Protein AF-A0A2M7XH21-F1 (afdb_monomer_lite)

Secondary structure (DSSP, 8-state):
-GGGTPEEEE-TT--EEEEEESSSSS-SEEEEEEEE-TTS-EEEEEEEE-S-----S----SSSTT-HHHHHHHHHHHHHHHHHHHHHHHHHHHHHTTS--

Structure (mmCIF, N/CA/C/O backbone):
data_AF-A0A2M7XH21-F1
#
_entry.id   AF-A0A2M7XH21-F1
#
loop_
_atom_site.group_PDB
_atom_site.id
_atom_site.type_symbol
_atom_site.label_atom_id
_atom_site.label_alt_id
_atom_site.label_comp_id
_atom_site.label_asym_id
_atom_site.label_entity_id
_atom_site.label_seq_id
_atom_site.pdbx_PDB_ins_code
_atom_site.Cartn_x
_atom_site.Cartn_y
_atom_site.Cartn_z
_atom_site.occupancy
_atom_site.B_iso_or_equiv
_atom_site.auth_seq_id
_atom_site.auth_comp_id
_atom_site.auth_asym_id
_atom_site.auth_atom_id
_atom_site.pdbx_PDB_model_num
ATOM 1 N N . MET A 1 1 ? -6.806 -5.722 3.159 1.00 89.25 1 MET A N 1
ATOM 2 C CA . MET A 1 1 ? -5.976 -6.008 1.961 1.00 89.25 1 MET A CA 1
ATOM 3 C C . MET A 1 1 ? -6.546 -7.064 1.013 1.00 89.25 1 MET A C 1
ATOM 5 O O . MET A 1 1 ? -6.787 -6.710 -0.131 1.00 89.25 1 MET A O 1
ATOM 9 N N . ARG A 1 2 ? -6.839 -8.312 1.428 1.00 91.06 2 ARG A N 1
ATOM 10 C CA . ARG A 1 2 ? -7.385 -9.345 0.504 1.00 91.06 2 ARG A CA 1
ATOM 11 C C . ARG A 1 2 ? -8.641 -8.911 -0.263 1.00 91.06 2 ARG A C 1
ATOM 13 O O . ARG A 1 2 ? -8.683 -9.023 -1.481 1.00 91.06 2 ARG A O 1
ATOM 20 N N . ARG A 1 3 ? -9.621 -8.323 0.438 1.00 90.50 3 ARG A N 1
ATOM 21 C CA . ARG A 1 3 ? -10.835 -7.750 -0.182 1.00 90.50 3 ARG A CA 1
ATOM 22 C C . ARG A 1 3 ? -10.536 -6.604 -1.169 1.00 90.50 3 ARG A C 1
ATOM 24 O O . ARG A 1 3 ? -11.346 -6.342 -2.040 1.00 90.50 3 ARG A O 1
ATOM 31 N N . ALA A 1 4 ? -9.376 -5.954 -1.048 1.00 90.19 4 ALA A N 1
ATOM 32 C CA . ALA A 1 4 ? -8.931 -4.880 -1.936 1.00 90.19 4 ALA A CA 1
ATOM 33 C C . ALA A 1 4 ? -8.153 -5.391 -3.166 1.00 90.19 4 ALA A C 1
ATOM 35 O O . ALA A 1 4 ? -7.664 -4.569 -3.940 1.00 90.19 4 ALA A O 1
ATOM 36 N N . GLY A 1 5 ? -8.014 -6.713 -3.345 1.00 91.94 5 GLY A N 1
ATOM 37 C CA . GLY A 1 5 ? -7.346 -7.326 -4.500 1.00 91.94 5 GLY A CA 1
ATOM 38 C C . GLY A 1 5 ? -5.875 -7.697 -4.291 1.00 91.94 5 GLY A C 1
ATOM 39 O O . GLY A 1 5 ? -5.214 -8.102 -5.242 1.00 91.94 5 GLY A O 1
ATOM 40 N N . TYR A 1 6 ? -5.355 -7.587 -3.066 1.00 94.81 6 TYR A N 1
ATOM 41 C CA . TYR A 1 6 ? -3.963 -7.928 -2.773 1.00 94.81 6 TYR A CA 1
ATOM 42 C C . TYR A 1 6 ? -3.821 -9.338 -2.189 1.00 94.81 6 TYR A C 1
ATOM 44 O O . TYR A 1 6 ? -4.493 -9.692 -1.216 1.00 94.81 6 TYR A O 1
ATOM 52 N N . GLY A 1 7 ? -2.889 -10.116 -2.737 1.00 93.75 7 GLY A N 1
ATOM 53 C CA . GLY A 1 7 ? -2.442 -11.389 -2.175 1.00 93.75 7 GLY A CA 1
ATOM 54 C C . GLY A 1 7 ? -1.429 -11.185 -1.051 1.00 93.75 7 GLY A C 1
ATOM 55 O O . GLY A 1 7 ? -0.632 -10.253 -1.095 1.00 93.75 7 GLY A O 1
ATOM 56 N N . GLU A 1 8 ? -1.458 -12.051 -0.041 1.00 93.62 8 GLU A N 1
ATOM 57 C CA . GLU A 1 8 ? -0.503 -12.027 1.070 1.00 93.62 8 GLU A CA 1
ATOM 58 C C . GLU A 1 8 ? 0.839 -12.639 0.645 1.00 93.62 8 GLU A C 1
ATOM 60 O O . GLU A 1 8 ? 0.885 -13.703 0.028 1.00 93.62 8 GLU A O 1
ATOM 65 N N . LEU A 1 9 ? 1.930 -11.968 0.999 1.00 89.38 9 LEU A N 1
ATOM 66 C CA . LEU A 1 9 ? 3.304 -12.410 0.820 1.00 89.38 9 LEU A CA 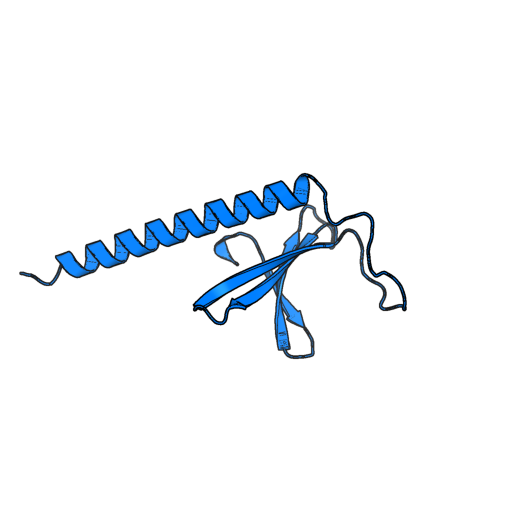1
ATOM 67 C C . LEU A 1 9 ? 3.992 -12.429 2.182 1.00 89.38 9 LEU A C 1
ATOM 69 O O . LEU A 1 9 ? 4.160 -11.392 2.824 1.00 89.38 9 LEU A O 1
ATOM 73 N N . ARG A 1 10 ? 4.436 -13.611 2.603 1.00 86.69 10 ARG A N 1
ATOM 74 C CA . ARG A 1 10 ? 5.222 -13.788 3.823 1.00 86.69 10 ARG A CA 1
ATOM 75 C C . ARG A 1 10 ? 6.686 -13.981 3.454 1.00 86.69 10 ARG A C 1
ATOM 77 O O . ARG A 1 10 ? 7.023 -14.912 2.721 1.00 86.69 10 ARG A O 1
ATOM 84 N N . ASN A 1 11 ? 7.558 -13.108 3.954 1.00 80.50 11 ASN A N 1
ATOM 85 C CA . ASN A 1 11 ? 8.995 -13.278 3.760 1.00 80.50 11 ASN A CA 1
ATOM 86 C C . ASN A 1 11 ? 9.559 -14.353 4.716 1.00 80.50 11 ASN A C 1
ATOM 88 O O . ASN A 1 11 ? 8.890 -14.802 5.651 1.00 80.50 11 ASN A O 1
ATOM 92 N N . ARG A 1 12 ? 10.814 -14.771 4.499 1.00 76.31 12 ARG A N 1
ATOM 93 C CA . ARG A 1 12 ? 11.487 -15.786 5.340 1.00 76.31 12 ARG A CA 1
ATOM 94 C C . ARG A 1 12 ? 11.654 -15.365 6.806 1.00 76.31 12 ARG A C 1
ATOM 96 O O . ARG A 1 12 ? 11.827 -16.226 7.656 1.00 76.31 12 ARG A O 1
ATOM 103 N N . GLN A 1 13 ? 11.602 -14.065 7.089 1.00 79.25 13 GLN A N 1
ATOM 104 C CA . GLN A 1 13 ? 11.688 -13.486 8.433 1.00 79.25 13 GLN A CA 1
ATOM 105 C C . GLN A 1 13 ? 10.305 -13.356 9.099 1.00 79.25 13 GLN A C 1
ATOM 107 O O . GLN A 1 13 ? 10.205 -12.889 10.227 1.00 79.25 13 GLN A O 1
ATOM 112 N N . GLY A 1 14 ? 9.233 -13.778 8.420 1.00 78.38 14 GLY A N 1
ATOM 113 C CA . GLY A 1 14 ? 7.867 -13.730 8.930 1.00 78.38 14 GLY A CA 1
ATOM 114 C C . GLY A 1 14 ? 7.153 -12.389 8.749 1.00 78.38 14 GLY A C 1
ATOM 115 O O . GLY A 1 14 ? 5.990 -12.299 9.138 1.00 78.38 14 GLY A O 1
ATOM 116 N N . GLN A 1 15 ? 7.788 -11.389 8.131 1.00 83.00 15 GLN A N 1
ATOM 117 C CA . GLN A 1 15 ? 7.140 -10.122 7.794 1.00 83.00 15 GLN A CA 1
ATOM 118 C C . GLN A 1 15 ? 6.061 -10.366 6.740 1.00 83.00 15 GLN A C 1
ATOM 120 O O . GLN A 1 15 ? 6.300 -11.013 5.711 1.00 83.00 15 GLN A O 1
ATOM 125 N N . ILE A 1 16 ? 4.872 -9.844 7.020 1.00 89.38 16 ILE A N 1
ATOM 126 C CA . ILE A 1 16 ? 3.730 -9.903 6.119 1.00 89.38 16 ILE A CA 1
ATOM 127 C C . ILE A 1 16 ? 3.751 -8.653 5.248 1.00 89.38 16 ILE A C 1
ATOM 129 O O . ILE A 1 16 ? 3.890 -7.532 5.727 1.00 89.38 16 ILE A O 1
ATOM 133 N N . SER A 1 17 ? 3.602 -8.865 3.952 1.00 91.56 17 SER A N 1
ATOM 134 C CA . SER A 1 17 ? 3.404 -7.821 2.959 1.00 91.56 17 SER A CA 1
ATOM 135 C C . SER A 1 17 ? 2.342 -8.279 1.968 1.00 91.56 17 SER A C 1
ATOM 137 O O . SER A 1 17 ? 1.880 -9.419 2.019 1.00 91.56 17 SER A O 1
ATOM 139 N N . TYR A 1 18 ? 1.915 -7.393 1.083 1.00 94.31 18 TYR A N 1
ATOM 140 C CA . TYR A 1 18 ? 0.788 -7.645 0.200 1.00 94.31 18 TYR A CA 1
ATOM 141 C C . TYR A 1 18 ? 1.133 -7.247 -1.225 1.00 94.31 18 TYR A C 1
ATOM 143 O O . TYR A 1 18 ? 1.754 -6.212 -1.430 1.00 94.31 18 TYR A O 1
ATOM 151 N N . ALA A 1 19 ? 0.708 -8.022 -2.221 1.00 93.00 19 ALA A N 1
ATOM 152 C CA . ALA A 1 19 ? 0.957 -7.689 -3.617 1.00 93.00 19 ALA A CA 1
ATOM 153 C C . ALA A 1 19 ? -0.276 -7.807 -4.513 1.00 93.00 19 ALA A C 1
ATOM 155 O O . ALA A 1 19 ? -1.053 -8.754 -4.391 1.00 93.00 19 ALA A O 1
ATOM 156 N N . ALA A 1 20 ? -0.412 -6.874 -5.455 1.00 92.75 20 ALA A N 1
ATOM 157 C CA . ALA A 1 20 ? -1.428 -6.893 -6.504 1.00 92.75 20 ALA A CA 1
ATOM 158 C C . ALA A 1 20 ? -0.754 -6.782 -7.879 1.00 92.75 20 ALA A C 1
ATOM 160 O O . ALA A 1 20 ? 0.017 -5.859 -8.131 1.00 92.75 20 ALA A O 1
ATOM 161 N N . ARG A 1 21 ? -1.006 -7.750 -8.767 1.00 90.12 21 ARG A N 1
ATOM 162 C CA . ARG A 1 21 ? -0.399 -7.788 -10.108 1.00 90.12 21 ARG A CA 1
ATOM 163 C C . ARG A 1 21 ? -1.200 -6.926 -11.078 1.00 90.12 21 ARG A C 1
ATOM 165 O O . ARG A 1 21 ? -2.424 -6.980 -11.068 1.00 90.12 21 ARG A O 1
ATOM 172 N N . ILE A 1 22 ? -0.502 -6.191 -11.940 1.00 86.38 22 ILE A N 1
ATOM 173 C CA . ILE A 1 22 ? -1.121 -5.342 -12.973 1.00 86.38 22 ILE A CA 1
ATOM 174 C C . ILE A 1 22 ? -1.308 -6.125 -14.287 1.00 86.38 22 ILE A C 1
ATOM 176 O O . ILE A 1 22 ? -2.151 -5.783 -15.111 1.00 86.38 22 ILE A O 1
ATOM 180 N N . GLY A 1 23 ? -0.564 -7.222 -14.469 1.00 84.56 23 GLY A N 1
ATOM 181 C CA . GLY A 1 23 ? -0.670 -8.107 -15.629 1.00 84.56 23 GLY A CA 1
ATOM 182 C C . GLY A 1 23 ? -0.458 -9.583 -15.288 1.00 84.56 23 GLY A C 1
ATOM 183 O O . GLY A 1 23 ? -0.433 -9.983 -14.126 1.00 84.56 23 GLY A O 1
ATOM 184 N N . ASN A 1 24 ? -0.275 -10.401 -16.326 1.00 83.00 24 ASN A N 1
ATOM 185 C CA . ASN A 1 24 ? -0.140 -11.859 -16.197 1.00 83.00 24 ASN A CA 1
ATOM 186 C C . ASN A 1 24 ? 1.243 -12.314 -15.689 1.00 83.00 24 ASN A C 1
ATOM 188 O O . ASN A 1 24 ? 1.418 -13.479 -15.333 1.00 83.00 24 ASN A O 1
ATOM 192 N N . GLY A 1 25 ? 2.225 -11.409 -15.668 1.00 82.19 25 GLY A N 1
ATOM 193 C CA . GLY A 1 25 ? 3.583 -11.672 -15.197 1.00 82.19 25 GLY A CA 1
ATOM 194 C C . GLY A 1 25 ? 3.775 -11.442 -13.691 1.00 82.19 25 GLY A C 1
ATOM 195 O O . GLY A 1 25 ? 2.878 -10.952 -13.004 1.00 82.19 25 GLY A O 1
ATOM 196 N N . PRO A 1 26 ? 4.963 -11.774 -13.153 1.00 78.75 26 PRO A N 1
ATOM 197 C CA . PRO A 1 26 ? 5.321 -11.476 -11.762 1.00 78.75 26 PRO A CA 1
ATOM 198 C C . PRO A 1 26 ? 5.496 -9.970 -11.482 1.00 78.75 26 PRO A C 1
ATOM 200 O O . PRO A 1 26 ? 5.419 -9.562 -10.321 1.00 78.75 26 PRO A O 1
ATOM 203 N N . PHE A 1 27 ? 5.701 -9.173 -12.537 1.00 83.25 27 PHE A N 1
ATOM 204 C CA . PHE A 1 27 ? 5.838 -7.716 -12.549 1.00 83.25 27 PHE A CA 1
ATOM 205 C C . PHE A 1 27 ? 5.165 -7.139 -13.820 1.00 83.25 27 PHE A C 1
ATOM 207 O O . PHE A 1 27 ? 5.022 -7.881 -14.799 1.00 83.25 27 PHE A O 1
ATOM 214 N N . PRO A 1 28 ? 4.772 -5.850 -13.841 1.00 85.94 28 PRO A N 1
ATOM 215 C CA . PRO A 1 28 ? 4.767 -4.939 -12.702 1.00 85.94 28 PRO A CA 1
ATOM 216 C C . PRO A 1 28 ? 3.681 -5.303 -11.682 1.00 85.94 28 PRO A C 1
ATOM 218 O O . PRO A 1 28 ? 2.619 -5.839 -12.026 1.00 85.94 28 PRO A O 1
ATOM 221 N N . ARG A 1 29 ? 3.958 -5.036 -10.407 1.00 90.38 29 ARG A N 1
ATOM 222 C CA . ARG A 1 29 ? 3.020 -5.278 -9.305 1.00 90.38 29 ARG A CA 1
ATOM 223 C C . ARG A 1 29 ? 3.080 -4.149 -8.290 1.00 90.38 29 ARG A C 1
ATOM 225 O O . ARG A 1 29 ? 4.135 -3.571 -8.058 1.00 90.38 29 ARG A O 1
ATOM 232 N N . PHE A 1 30 ? 1.963 -3.901 -7.632 1.00 91.19 30 PHE A N 1
ATOM 233 C CA . PHE A 1 30 ? 1.952 -3.131 -6.404 1.00 91.19 30 PHE A CA 1
ATOM 234 C C . PHE A 1 30 ? 2.435 -4.000 -5.250 1.00 91.19 30 PHE A C 1
ATOM 236 O O . PHE A 1 30 ? 1.993 -5.143 -5.130 1.00 91.19 30 PHE A O 1
ATOM 243 N N . HIS A 1 31 ? 3.295 -3.456 -4.396 1.00 91.56 31 HIS A N 1
ATOM 244 C CA . HIS A 1 31 ? 3.759 -4.08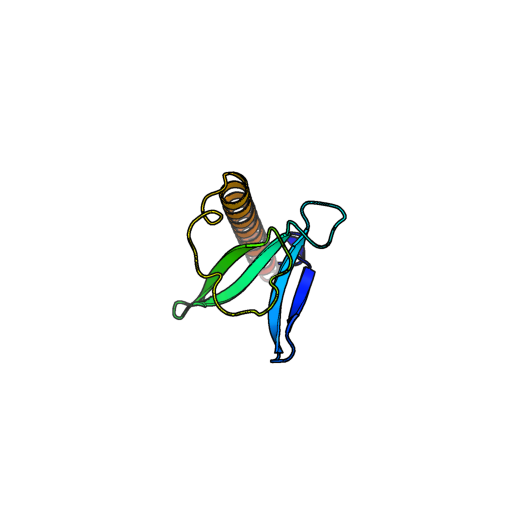0 -3.161 1.00 91.56 31 HIS A CA 1
ATOM 245 C C . HIS A 1 31 ? 3.431 -3.150 -1.995 1.00 91.56 31 HIS A C 1
ATOM 247 O O . HIS A 1 31 ? 3.865 -2.008 -1.972 1.00 91.56 31 HIS A O 1
ATOM 253 N N . ALA A 1 32 ? 2.617 -3.620 -1.057 1.00 91.75 32 ALA A N 1
ATOM 254 C CA . ALA A 1 32 ? 2.162 -2.867 0.097 1.00 91.75 32 ALA A CA 1
ATOM 255 C C . ALA A 1 32 ? 2.685 -3.491 1.394 1.00 91.75 32 ALA A C 1
ATOM 257 O O . ALA A 1 32 ? 2.449 -4.675 1.667 1.00 91.75 32 ALA A O 1
ATOM 258 N N . TYR A 1 33 ? 3.340 -2.676 2.212 1.00 91.19 33 TYR A N 1
ATOM 259 C CA . TYR A 1 33 ? 3.611 -2.969 3.615 1.00 91.19 33 TYR A CA 1
ATOM 260 C C . TYR A 1 33 ? 2.555 -2.276 4.461 1.00 91.19 33 TYR A C 1
ATOM 262 O O . TYR A 1 33 ? 2.226 -1.120 4.216 1.00 91.19 33 TYR A O 1
ATOM 270 N N . VAL A 1 34 ? 1.996 -3.008 5.418 1.00 90.25 34 VAL A N 1
ATOM 271 C CA . VAL A 1 34 ? 0.956 -2.500 6.312 1.00 90.25 34 VAL A CA 1
ATOM 272 C C . VAL A 1 34 ? 1.497 -2.581 7.723 1.00 90.25 34 VAL A C 1
ATOM 274 O O . VAL A 1 34 ? 1.950 -3.649 8.138 1.00 90.25 34 VAL A O 1
ATOM 277 N N . GLN A 1 35 ? 1.447 -1.462 8.428 1.00 89.75 35 GLN A N 1
ATOM 278 C CA . GLN A 1 35 ? 1.863 -1.361 9.817 1.00 89.75 35 GLN A CA 1
ATOM 279 C C . GLN A 1 35 ? 0.848 -0.531 10.596 1.00 89.75 35 GLN A C 1
ATOM 281 O O . GLN A 1 35 ? 0.253 0.402 10.054 1.00 89.75 35 GLN A O 1
ATOM 286 N N . ASP A 1 36 ? 0.657 -0.883 11.859 1.00 89.81 36 ASP A N 1
ATOM 287 C CA . ASP A 1 36 ? -0.127 -0.069 12.778 1.00 89.81 36 ASP A CA 1
ATOM 288 C C . ASP A 1 36 ? 0.701 1.162 13.166 1.00 89.81 36 ASP A C 1
ATOM 290 O O . ASP A 1 36 ? 1.922 1.073 13.338 1.00 89.81 36 ASP A O 1
ATOM 294 N N . THR A 1 37 ? 0.056 2.320 13.273 1.00 90.50 37 THR A N 1
ATOM 295 C CA . THR A 1 37 ? 0.693 3.536 13.790 1.00 90.50 37 THR A CA 1
ATOM 296 C C . THR A 1 37 ? 0.514 3.621 15.303 1.00 90.50 37 THR A C 1
ATOM 298 O O . THR A 1 37 ? -0.397 3.014 15.868 1.00 90.50 37 THR A O 1
ATOM 301 N N . GLU A 1 38 ? 1.367 4.397 15.978 1.00 90.31 38 GLU A N 1
ATOM 302 C CA . GLU A 1 38 ? 1.285 4.588 17.437 1.00 90.31 38 GLU A CA 1
ATOM 303 C C . GLU A 1 38 ? -0.074 5.160 17.880 1.00 90.31 38 GLU A C 1
ATOM 305 O O . GLU A 1 38 ? -0.574 4.814 18.948 1.00 90.31 38 GLU A O 1
ATOM 310 N N . ASP A 1 39 ? -0.716 5.952 17.017 1.00 91.12 39 ASP A N 1
ATOM 311 C CA . ASP A 1 39 ? -2.028 6.563 17.254 1.00 91.12 39 ASP A CA 1
ATOM 312 C C . ASP A 1 39 ? -3.216 5.619 16.966 1.00 91.12 39 ASP A C 1
ATOM 314 O O . ASP A 1 39 ? -4.366 6.058 16.914 1.00 91.12 39 ASP A O 1
ATOM 318 N N . GLY A 1 40 ? -2.966 4.326 16.733 1.00 85.62 40 GLY A N 1
ATOM 319 C CA . GLY A 1 40 ? -4.008 3.341 16.410 1.00 85.62 40 GLY A CA 1
ATOM 320 C C . GLY A 1 40 ? -4.545 3.441 14.977 1.00 85.62 40 GLY A C 1
ATOM 321 O O . GLY A 1 40 ? -5.584 2.863 14.657 1.00 85.62 40 GLY A O 1
ATOM 322 N N . GLY A 1 41 ? -3.850 4.180 14.113 1.00 87.69 41 GLY A N 1
ATOM 323 C CA . GLY A 1 41 ? -4.095 4.206 12.678 1.00 87.69 41 GLY A CA 1
ATOM 324 C C . GLY A 1 41 ? -3.378 3.069 11.954 1.00 87.69 41 GLY A C 1
ATOM 325 O O . GLY A 1 41 ? -2.713 2.226 12.552 1.00 87.69 41 GLY A O 1
ATOM 326 N N . ILE A 1 42 ? -3.504 3.062 10.629 1.00 88.56 42 ILE A N 1
ATOM 327 C CA . ILE A 1 42 ? -2.803 2.120 9.757 1.00 88.56 42 ILE A CA 1
ATOM 328 C C . ILE A 1 42 ? -2.021 2.928 8.730 1.00 88.56 42 ILE A C 1
ATOM 330 O O . ILE A 1 42 ? -2.594 3.749 8.013 1.00 88.56 42 ILE A O 1
ATOM 334 N N . GLU A 1 43 ? -0.726 2.657 8.622 1.00 90.25 43 GLU A N 1
ATOM 335 C CA . GLU A 1 43 ? 0.112 3.157 7.542 1.00 90.25 43 GLU A CA 1
ATOM 336 C C . GLU A 1 43 ? 0.272 2.073 6.472 1.00 90.25 43 GLU A C 1
ATOM 338 O O . GLU A 1 43 ? 0.571 0.909 6.760 1.00 90.25 43 GLU A O 1
ATOM 343 N N . ILE A 1 44 ? 0.055 2.466 5.216 1.00 90.06 44 ILE A N 1
ATOM 344 C CA . ILE A 1 44 ? 0.258 1.608 4.050 1.00 90.06 44 ILE A CA 1
ATOM 345 C C . ILE A 1 44 ? 1.379 2.213 3.217 1.00 90.06 44 ILE A C 1
ATOM 347 O O . ILE A 1 44 ? 1.179 3.211 2.525 1.00 90.06 44 ILE A O 1
ATOM 351 N N . ASN A 1 45 ? 2.544 1.576 3.246 1.00 90.19 45 ASN A N 1
ATOM 352 C CA . ASN A 1 45 ? 3.649 1.938 2.375 1.00 90.19 45 ASN A CA 1
ATOM 353 C C . ASN A 1 45 ? 3.528 1.160 1.056 1.00 90.19 45 ASN A C 1
ATOM 355 O O . ASN A 1 45 ? 3.682 -0.065 1.037 1.00 90.19 45 ASN A O 1
ATOM 359 N N . LEU A 1 46 ? 3.181 1.868 -0.023 1.00 88.62 46 LEU A N 1
ATOM 360 C CA . LEU A 1 46 ? 2.865 1.303 -1.332 1.00 88.62 46 LEU A CA 1
ATOM 361 C C . LEU A 1 46 ? 3.979 1.585 -2.343 1.00 88.62 46 LEU A C 1
ATOM 363 O O . LEU A 1 46 ? 4.292 2.734 -2.641 1.00 88.62 46 LEU A O 1
ATOM 367 N N . HIS A 1 47 ? 4.524 0.524 -2.927 1.00 88.00 47 HIS A N 1
ATOM 368 C CA . HIS A 1 47 ? 5.537 0.565 -3.974 1.00 88.00 47 HIS A CA 1
ATOM 369 C C . HIS A 1 47 ? 4.984 -0.002 -5.289 1.00 88.00 47 HIS A C 1
ATOM 371 O O . HIS A 1 47 ? 4.131 -0.895 -5.287 1.00 88.00 47 HIS A O 1
ATOM 377 N N . LEU A 1 48 ? 5.504 0.482 -6.420 1.00 86.69 48 LEU A N 1
ATOM 378 C CA . LEU A 1 48 ? 5.300 -0.114 -7.740 1.00 86.69 48 L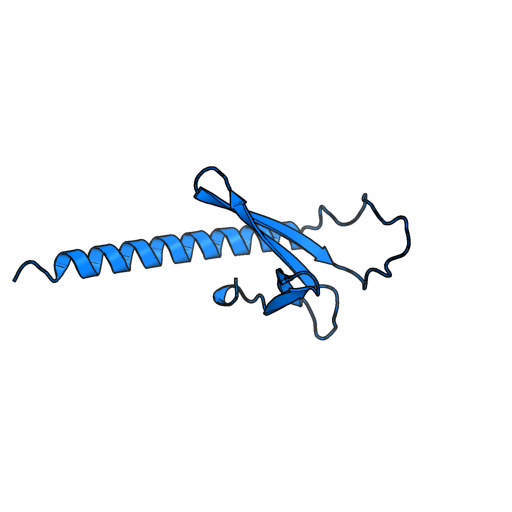EU A CA 1
ATOM 379 C C . LEU A 1 48 ? 6.582 -0.840 -8.162 1.00 86.69 48 LEU A C 1
ATOM 381 O O . LEU A 1 48 ? 7.532 -0.217 -8.628 1.00 86.69 48 LEU A O 1
ATOM 385 N N . ASP A 1 49 ? 6.601 -2.163 -8.026 1.00 85.50 49 ASP A N 1
ATOM 386 C CA . ASP A 1 49 ? 7.732 -2.973 -8.464 1.00 85.50 49 ASP A CA 1
ATOM 387 C C . ASP A 1 49 ? 7.644 -3.188 -9.981 1.00 85.50 49 ASP A C 1
ATOM 389 O O . ASP A 1 49 ? 6.743 -3.887 -10.455 1.00 85.50 49 ASP A O 1
ATOM 393 N N . GLN A 1 50 ? 8.587 -2.641 -10.753 1.00 79.19 50 GLN A N 1
ATOM 394 C CA . GLN A 1 50 ? 8.631 -2.839 -12.212 1.00 79.19 50 GLN A CA 1
ATOM 395 C C . GLN A 1 50 ? 9.418 -4.079 -12.651 1.00 79.19 50 GLN A C 1
ATOM 397 O O . GLN A 1 50 ? 9.175 -4.622 -13.729 1.00 79.19 50 GLN A O 1
ATOM 402 N N . LYS A 1 51 ? 10.351 -4.555 -11.822 1.00 75.69 51 LYS A N 1
ATOM 403 C CA . LYS A 1 51 ? 11.218 -5.702 -12.115 1.00 75.69 51 LYS A CA 1
ATOM 404 C C . LYS A 1 51 ? 11.562 -6.480 -10.852 1.00 75.69 51 LYS A C 1
ATOM 406 O O . LYS A 1 51 ? 11.467 -5.959 -9.742 1.00 75.69 51 LYS A O 1
ATOM 411 N N . GLU A 1 52 ? 12.035 -7.708 -11.043 1.00 69.19 52 GLU A N 1
ATOM 412 C CA . GLU A 1 52 ? 12.629 -8.488 -9.963 1.00 69.19 52 GLU A CA 1
ATOM 413 C C . GLU A 1 52 ? 13.886 -7.776 -9.455 1.00 69.19 52 GLU A C 1
ATOM 415 O O . GLU A 1 52 ? 14.834 -7.545 -10.209 1.00 69.19 52 GLU A O 1
ATOM 420 N N . HIS A 1 53 ? 13.880 -7.374 -8.183 1.00 57.69 53 HIS A N 1
ATOM 421 C CA . HIS A 1 53 ? 15.081 -6.866 -7.536 1.00 57.69 53 HIS A CA 1
ATOM 422 C C . HIS A 1 53 ? 16.052 -8.034 -7.351 1.00 57.69 53 HIS A C 1
ATOM 424 O O . HIS A 1 53 ? 15.911 -8.835 -6.429 1.00 57.69 53 HIS A O 1
ATOM 430 N N . ASN A 1 54 ? 17.056 -8.124 -8.224 1.00 48.94 54 ASN A N 1
ATOM 431 C CA . ASN A 1 54 ? 18.263 -8.871 -7.902 1.00 48.94 54 ASN A CA 1
ATOM 432 C C . ASN A 1 54 ? 18.892 -8.182 -6.689 1.00 48.94 54 ASN A C 1
ATOM 434 O O . ASN A 1 54 ? 19.180 -6.987 -6.749 1.00 48.94 54 ASN A O 1
ATOM 438 N N . LEU A 1 55 ? 19.056 -8.914 -5.586 1.00 46.69 55 LEU A N 1
ATOM 439 C CA . LEU A 1 55 ? 19.705 -8.449 -4.360 1.00 46.69 55 LEU A CA 1
ATOM 440 C C . LEU A 1 55 ? 21.211 -8.225 -4.636 1.00 46.69 55 LEU A C 1
ATOM 442 O O . LEU A 1 55 ? 22.057 -9.038 -4.280 1.00 46.69 55 LEU A O 1
ATOM 446 N N . GLY A 1 56 ? 21.534 -7.160 -5.361 1.00 36.59 56 GLY A N 1
ATOM 447 C CA . GLY A 1 56 ? 22.876 -6.657 -5.619 1.00 36.59 56 GLY A CA 1
ATOM 448 C C . GLY A 1 56 ? 22.895 -5.187 -5.231 1.00 36.59 56 GLY A C 1
ATOM 449 O O . GLY A 1 56 ? 21.968 -4.450 -5.560 1.00 36.59 56 GLY A O 1
ATOM 450 N N . GLU A 1 57 ? 23.897 -4.797 -4.454 1.00 41.59 57 GLU A N 1
ATOM 451 C CA . GLU A 1 57 ? 24.065 -3.461 -3.886 1.00 41.59 57 GLU A CA 1
ATOM 452 C C . GLU A 1 57 ? 23.791 -2.347 -4.912 1.00 41.59 57 GLU A C 1
ATOM 454 O O . GLU A 1 57 ? 24.376 -2.324 -5.993 1.00 41.59 57 GLU A O 1
ATOM 459 N N . GLY A 1 58 ? 22.917 -1.402 -4.552 1.00 38.88 58 GLY A N 1
ATOM 460 C CA . GLY A 1 58 ? 22.729 -0.157 -5.301 1.00 38.88 58 GLY A CA 1
ATOM 461 C C . GLY A 1 58 ? 21.494 -0.114 -6.203 1.00 38.88 58 GLY A C 1
ATOM 462 O O . GLY A 1 58 ? 21.604 -0.075 -7.423 1.00 38.88 58 GLY A O 1
ATOM 463 N N . ALA A 1 59 ? 20.303 -0.023 -5.614 1.00 40.78 59 ALA A N 1
ATOM 464 C CA . ALA A 1 59 ? 19.111 0.437 -6.337 1.00 40.78 59 ALA A CA 1
ATOM 465 C C . ALA A 1 59 ? 18.200 1.267 -5.424 1.00 40.78 59 ALA A C 1
ATOM 467 O O . ALA A 1 59 ? 16.984 1.108 -5.378 1.00 40.78 59 ALA A O 1
ATOM 468 N N . ALA A 1 60 ? 18.822 2.158 -4.662 1.00 39.78 60 ALA A N 1
ATOM 469 C CA . ALA A 1 60 ? 18.133 3.146 -3.862 1.00 39.78 60 ALA A CA 1
ATOM 470 C C . ALA A 1 60 ? 17.926 4.412 -4.724 1.00 39.78 60 ALA A C 1
ATOM 472 O O . ALA A 1 60 ? 18.825 5.233 -4.849 1.00 39.78 60 ALA A O 1
ATOM 473 N N . HIS A 1 61 ? 16.714 4.517 -5.286 1.00 53.78 61 HIS A N 1
ATOM 474 C CA . HIS A 1 61 ? 15.943 5.749 -5.544 1.00 53.78 61 HIS A CA 1
ATOM 475 C C . HIS A 1 61 ? 16.355 6.678 -6.705 1.00 53.78 61 HIS A C 1
ATOM 477 O O . HIS A 1 61 ? 17.462 7.196 -6.721 1.00 53.78 61 HIS A O 1
ATOM 483 N N . ALA A 1 62 ? 15.399 6.957 -7.615 1.00 37.53 62 ALA A N 1
ATOM 484 C CA . ALA A 1 62 ? 15.126 8.314 -8.152 1.00 37.53 62 ALA A CA 1
ATOM 485 C C . ALA A 1 62 ? 14.072 8.397 -9.291 1.00 37.53 62 ALA A C 1
ATOM 487 O O . ALA A 1 62 ? 13.746 9.508 -9.687 1.00 37.53 62 ALA A O 1
ATOM 488 N N . GLY A 1 63 ? 13.536 7.296 -9.848 1.00 41.19 63 GLY A N 1
ATOM 489 C CA . GLY A 1 63 ? 12.721 7.389 -11.084 1.00 41.19 63 GLY A CA 1
ATOM 490 C C . GLY A 1 63 ? 11.266 6.903 -11.043 1.00 41.19 63 GLY A C 1
ATOM 491 O O . GLY A 1 63 ? 10.478 7.311 -11.888 1.00 41.19 63 GLY A O 1
ATOM 492 N N . GLU A 1 64 ? 10.892 6.024 -10.108 1.00 46.31 64 GLU A N 1
ATOM 493 C CA . GLU A 1 64 ? 9.642 5.240 -10.222 1.00 46.31 64 GLU A CA 1
ATOM 494 C C . GLU A 1 64 ? 8.607 5.521 -9.117 1.00 46.31 64 GLU A C 1
ATOM 496 O O . GLU A 1 64 ? 7.525 4.939 -9.130 1.00 46.31 64 GLU A O 1
ATOM 501 N N . TYR A 1 65 ? 8.909 6.433 -8.185 1.00 50.62 65 TYR A N 1
ATOM 502 C CA . TYR A 1 65 ? 8.056 6.739 -7.025 1.00 50.62 65 TYR A CA 1
ATOM 503 C C . TYR A 1 65 ? 6.873 7.681 -7.328 1.00 50.62 65 TYR A C 1
ATOM 505 O O . TYR A 1 65 ? 6.024 7.873 -6.468 1.00 50.62 65 TYR A O 1
ATOM 513 N N . GLU A 1 66 ? 6.763 8.234 -8.539 1.00 52.88 66 GLU A N 1
ATOM 514 C CA . GLU A 1 66 ? 5.745 9.247 -8.874 1.00 52.88 66 GLU A CA 1
ATOM 515 C C . GLU A 1 66 ? 5.072 8.975 -10.229 1.00 52.88 66 GLU A C 1
ATOM 517 O O . GLU A 1 66 ? 4.953 9.834 -11.100 1.00 52.88 66 GLU A O 1
ATOM 522 N N . GLY A 1 67 ? 4.644 7.733 -10.451 1.00 70.81 67 GLY A N 1
ATOM 523 C CA . GLY A 1 67 ? 3.803 7.405 -11.600 1.00 70.81 67 GLY A CA 1
ATOM 524 C C . GLY A 1 67 ? 2.326 7.729 -11.324 1.00 70.81 67 GLY A C 1
ATOM 525 O O . GLY A 1 67 ? 1.841 7.387 -10.243 1.00 70.81 67 GLY A O 1
ATOM 526 N N . PRO A 1 68 ? 1.551 8.257 -12.296 1.00 82.44 68 PRO A N 1
ATOM 527 C CA . PRO A 1 68 ? 0.093 8.408 -12.174 1.00 82.44 68 PRO A CA 1
ATOM 528 C C . PRO A 1 68 ? -0.621 7.123 -11.728 1.00 82.44 68 PRO A C 1
ATOM 530 O O . PRO A 1 68 ? -1.645 7.174 -11.055 1.00 82.44 68 PRO A O 1
ATOM 533 N N . LEU A 1 69 ? -0.045 5.966 -12.064 1.00 84.38 69 LEU A N 1
ATOM 534 C CA . LEU A 1 69 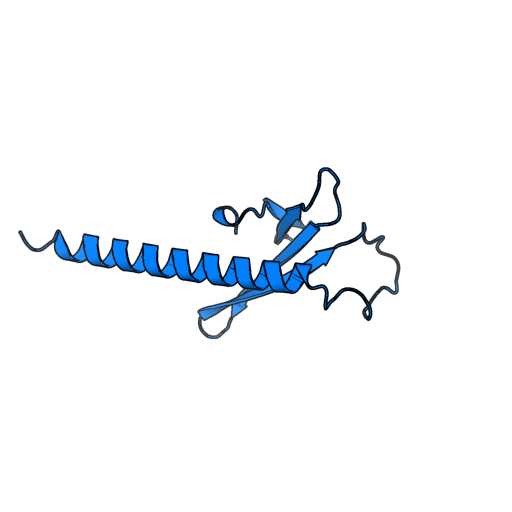? -0.537 4.645 -11.691 1.00 84.38 69 LEU A CA 1
ATOM 535 C C . LEU A 1 69 ? -0.473 4.375 -10.178 1.00 84.38 69 LEU A C 1
ATOM 537 O O . LEU A 1 69 ? -1.400 3.787 -9.629 1.00 84.38 69 LEU A O 1
ATOM 541 N N . LEU A 1 70 ? 0.593 4.817 -9.500 1.00 84.81 70 LEU A N 1
ATOM 542 C CA . LEU A 1 70 ? 0.730 4.669 -8.048 1.00 84.81 70 LEU A CA 1
ATOM 543 C C . LEU A 1 70 ? -0.291 5.551 -7.323 1.00 84.81 70 LEU A C 1
ATOM 545 O O . LEU A 1 70 ? -0.985 5.075 -6.432 1.00 84.81 70 LEU A O 1
ATOM 549 N N . ILE A 1 71 ? -0.435 6.805 -7.765 1.00 87.12 71 ILE A N 1
ATOM 550 C CA . ILE A 1 71 ? -1.400 7.762 -7.202 1.00 87.12 71 ILE A CA 1
ATOM 551 C C . ILE A 1 71 ? -2.829 7.231 -7.351 1.00 87.12 71 ILE A C 1
ATOM 553 O O . ILE A 1 71 ? -3.582 7.201 -6.380 1.00 87.12 71 ILE A O 1
ATOM 557 N N . GLN A 1 72 ? -3.193 6.745 -8.541 1.00 90.38 72 GLN A N 1
ATOM 558 C CA . GLN A 1 72 ? -4.508 6.145 -8.780 1.00 90.38 72 GLN A CA 1
ATOM 559 C C . GLN A 1 72 ? -4.782 4.962 -7.848 1.00 90.38 72 GLN A C 1
ATOM 561 O O . GLN A 1 72 ? -5.902 4.814 -7.353 1.00 90.38 72 GLN A O 1
ATOM 566 N N . GLU A 1 73 ? -3.767 4.141 -7.581 1.00 92.75 73 GLU A N 1
ATOM 567 C CA . GLU A 1 73 ? -3.908 3.006 -6.675 1.00 92.75 73 GLU A CA 1
ATOM 568 C C . GLU A 1 73 ? -4.034 3.439 -5.211 1.00 92.75 73 GLU A C 1
ATOM 570 O O . GLU A 1 73 ? -4.885 2.910 -4.493 1.00 92.75 73 GLU A O 1
ATOM 575 N N . MET A 1 74 ? -3.273 4.448 -4.777 1.00 90.94 74 MET A N 1
ATOM 576 C CA . MET A 1 74 ? -3.436 5.049 -3.450 1.00 90.94 74 MET A CA 1
ATOM 577 C C . MET A 1 74 ? -4.857 5.588 -3.264 1.00 90.94 74 MET A C 1
ATOM 579 O O . MET A 1 74 ? -5.517 5.268 -2.276 1.00 90.94 74 MET A O 1
ATOM 583 N N . GLU A 1 75 ? -5.380 6.338 -4.235 1.00 93.62 75 GLU A N 1
ATOM 584 C CA . GLU A 1 75 ? -6.754 6.839 -4.170 1.00 93.62 75 GLU A CA 1
ATOM 585 C C . GLU A 1 75 ? -7.791 5.710 -4.149 1.00 93.62 75 GLU A C 1
ATOM 587 O O . GLU A 1 75 ? -8.803 5.798 -3.449 1.00 93.62 75 GLU A O 1
ATOM 592 N N . ARG A 1 76 ? -7.571 4.641 -4.925 1.00 94.62 76 ARG A N 1
ATOM 593 C CA . ARG A 1 76 ? -8.450 3.466 -4.929 1.00 94.62 76 ARG A CA 1
ATOM 594 C C . ARG A 1 76 ? -8.471 2.797 -3.555 1.00 94.62 76 ARG A C 1
ATOM 596 O O . ARG A 1 76 ? -9.555 2.460 -3.078 1.00 94.62 76 ARG A O 1
ATOM 603 N N . LEU A 1 77 ? -7.311 2.634 -2.915 1.00 93.12 77 LEU A N 1
ATOM 604 C CA . LEU A 1 77 ? -7.202 2.082 -1.564 1.00 93.12 77 LEU A CA 1
ATOM 605 C C . LEU A 1 77 ? -7.901 2.968 -0.529 1.00 93.12 77 LEU A C 1
ATOM 607 O O . LEU A 1 77 ? -8.666 2.444 0.277 1.00 93.12 77 LEU A O 1
ATOM 611 N N . LEU A 1 78 ? -7.718 4.289 -0.589 1.00 92.50 78 LEU A N 1
ATOM 612 C CA . LEU A 1 78 ? -8.399 5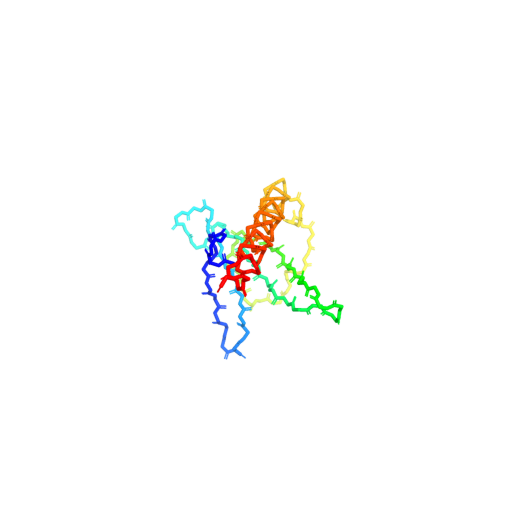.229 0.308 1.00 92.50 78 LEU A CA 1
ATOM 613 C C . LEU A 1 78 ? -9.923 5.150 0.166 1.00 92.50 78 LEU A C 1
ATOM 615 O O . LEU A 1 78 ? -10.631 5.011 1.163 1.00 92.50 78 LEU A O 1
ATOM 619 N N . ARG 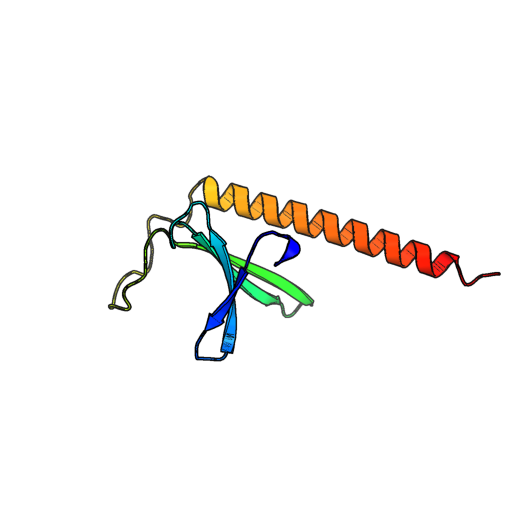A 1 79 ? -10.436 5.154 -1.074 1.00 94.06 79 ARG A N 1
ATOM 620 C CA . ARG A 1 79 ? -11.874 4.984 -1.349 1.00 94.06 79 ARG A CA 1
ATOM 621 C C . ARG A 1 79 ? -12.403 3.658 -0.801 1.00 94.06 79 ARG A C 1
ATOM 623 O O . ARG A 1 79 ? -13.493 3.614 -0.237 1.00 94.06 79 ARG A O 1
ATOM 630 N N . TRP A 1 80 ? -11.629 2.586 -0.947 1.00 93.06 80 TRP A N 1
ATOM 631 C CA . TRP A 1 80 ? -11.995 1.266 -0.445 1.00 93.06 80 TRP A CA 1
ATOM 632 C C . TRP A 1 80 ? -12.031 1.198 1.090 1.00 93.06 80 TRP A C 1
ATOM 634 O O . TRP A 1 80 ? -12.953 0.614 1.656 1.00 93.06 80 TRP A O 1
ATOM 644 N N . ILE A 1 81 ? -11.058 1.809 1.772 1.00 90.31 81 ILE A N 1
ATOM 645 C CA . ILE A 1 81 ? -11.012 1.868 3.241 1.00 90.31 81 ILE A CA 1
ATOM 646 C C . ILE A 1 81 ? -12.200 2.666 3.778 1.00 90.31 81 ILE A C 1
ATOM 648 O O . ILE A 1 81 ? -12.906 2.172 4.654 1.00 90.31 81 ILE A O 1
ATOM 652 N N . ALA A 1 82 ? -12.470 3.840 3.202 1.00 90.31 82 ALA A N 1
ATOM 653 C CA . ALA A 1 82 ? -13.607 4.669 3.593 1.00 90.31 82 ALA A CA 1
ATOM 654 C C . ALA A 1 82 ? -14.946 3.934 3.412 1.00 90.31 82 ALA A C 1
ATOM 656 O O . ALA A 1 82 ? -15.819 4.011 4.274 1.00 90.31 82 ALA A O 1
ATOM 657 N N . TYR A 1 83 ? -15.097 3.173 2.321 1.00 90.69 83 TYR A N 1
ATOM 658 C CA . TYR A 1 83 ? -16.278 2.339 2.100 1.00 90.69 83 TYR A CA 1
ATOM 659 C C . TYR A 1 83 ? -16.452 1.279 3.199 1.00 90.69 83 TYR A C 1
ATOM 661 O O . TYR A 1 83 ? -17.547 1.136 3.739 1.00 90.69 83 TYR A O 1
ATOM 669 N N . ILE A 1 84 ? -15.381 0.562 3.561 1.00 88.75 84 ILE A N 1
ATOM 670 C CA . ILE A 1 84 ? -15.443 -0.465 4.612 1.00 88.75 84 ILE A CA 1
ATOM 671 C C . ILE A 1 84 ? -15.754 0.150 5.980 1.00 88.75 84 ILE A C 1
ATOM 673 O O . ILE A 1 84 ? -16.521 -0.434 6.738 1.00 88.75 84 ILE A O 1
ATOM 677 N N . GLN A 1 85 ? -15.186 1.312 6.307 1.00 86.31 85 GLN A N 1
ATOM 678 C CA . GLN A 1 85 ? -15.461 1.990 7.578 1.00 86.31 85 GLN A CA 1
ATOM 679 C C . GLN A 1 85 ? -16.947 2.347 7.704 1.00 86.31 85 GLN A C 1
ATOM 681 O O . GLN A 1 85 ? -17.578 1.979 8.689 1.00 86.31 85 GLN A O 1
ATOM 686 N N . GLN A 1 86 ? -17.538 2.933 6.657 1.00 86.88 86 GLN A N 1
ATOM 687 C CA . GLN A 1 86 ? -18.975 3.229 6.626 1.00 86.88 86 GLN A CA 1
ATOM 688 C C . GLN A 1 86 ? -19.850 1.969 6.685 1.00 86.88 86 GLN A C 1
ATOM 690 O O . GLN A 1 86 ? -20.948 1.999 7.235 1.00 86.88 86 GLN A O 1
ATOM 695 N N . GLU A 1 87 ? -19.414 0.869 6.064 1.00 85.62 87 GLU A N 1
ATOM 696 C CA . GLU A 1 87 ? -20.115 -0.419 6.121 1.00 85.62 87 GLU A CA 1
ATOM 697 C C . GLU A 1 87 ? -20.120 -0.979 7.552 1.00 85.62 87 GLU A C 1
ATOM 699 O O . GLU A 1 87 ? -21.173 -1.385 8.042 1.00 85.62 87 GLU A O 1
ATOM 704 N N . ASN A 1 88 ? -18.978 -0.935 8.241 1.00 82.25 88 ASN A N 1
ATOM 705 C CA . ASN A 1 88 ? -18.846 -1.421 9.614 1.00 82.25 88 ASN A CA 1
ATOM 706 C C . ASN A 1 88 ? -19.673 -0.586 10.601 1.00 82.25 88 ASN A C 1
ATOM 708 O O . ASN A 1 88 ? -20.422 -1.159 11.387 1.00 82.25 88 ASN A O 1
ATOM 712 N N . GLU A 1 89 ? -19.622 0.746 10.498 1.00 81.50 89 GLU A N 1
ATOM 713 C CA . GLU A 1 89 ? -20.433 1.645 11.331 1.00 81.50 89 GLU A CA 1
ATOM 714 C C . GLU A 1 89 ? -21.932 1.341 11.191 1.00 81.50 89 GLU A C 1
ATOM 716 O O . GLU A 1 89 ? -22.673 1.325 12.171 1.00 81.50 89 GLU A O 1
ATOM 721 N N . LYS A 1 90 ? -22.416 1.059 9.975 1.00 78.00 90 LYS A N 1
ATOM 722 C CA . LYS A 1 90 ? -23.829 0.704 9.759 1.00 78.00 90 LYS A CA 1
ATOM 723 C C . LYS A 1 90 ? -24.211 -0.611 10.431 1.00 78.00 90 LYS A C 1
ATOM 725 O O . LYS A 1 90 ? -25.315 -0.705 10.956 1.00 78.00 90 LYS A O 1
ATOM 730 N N . ILE A 1 91 ? -23.331 -1.612 10.392 1.00 77.69 91 ILE A N 1
ATOM 731 C CA . ILE A 1 91 ? -23.572 -2.925 11.008 1.00 77.69 91 ILE A CA 1
ATOM 732 C C . ILE A 1 91 ? -23.634 -2.801 12.532 1.00 77.69 91 ILE A C 1
ATOM 734 O O . ILE A 1 91 ? -24.550 -3.347 13.142 1.00 77.69 91 ILE A O 1
ATOM 738 N N . GLU A 1 92 ? -22.711 -2.054 13.138 1.00 75.50 92 GLU A N 1
ATOM 739 C CA . GLU A 1 92 ? -22.704 -1.815 14.587 1.00 75.50 92 GLU A CA 1
ATOM 740 C C . GLU A 1 92 ? -24.003 -1.127 15.039 1.00 75.50 92 GLU A C 1
ATOM 742 O O . GLU A 1 92 ? -24.699 -1.627 15.919 1.00 75.50 92 GLU A O 1
ATOM 747 N N . ASN A 1 93 ? -24.423 -0.075 14.328 1.00 73.56 93 ASN A N 1
ATOM 748 C CA . ASN A 1 93 ? -25.675 0.633 14.617 1.00 73.56 93 ASN A CA 1
ATOM 749 C C . ASN A 1 93 ? -26.945 -0.225 14.426 1.00 73.56 93 ASN A C 1
ATOM 751 O O . ASN A 1 93 ? -27.984 0.067 15.020 1.00 73.56 93 ASN A O 1
ATOM 755 N N . LEU A 1 94 ? -26.906 -1.254 13.574 1.00 71.69 94 LEU A N 1
ATOM 756 C CA . LEU A 1 94 ? -28.020 -2.194 13.402 1.00 71.69 94 LEU A CA 1
ATOM 757 C C . LEU A 1 94 ? -28.123 -3.161 14.587 1.00 71.69 94 LEU A C 1
ATOM 759 O O . LEU A 1 94 ? -29.230 -3.417 15.050 1.00 71.69 94 LEU A O 1
ATOM 763 N N . HIS A 1 95 ? -26.995 -3.659 15.100 1.00 66.19 95 HIS A N 1
ATOM 764 C CA . HIS A 1 95 ? -26.980 -4.566 16.252 1.00 66.19 95 HIS A CA 1
ATOM 765 C C . HIS A 1 95 ? -27.438 -3.888 17.550 1.00 66.19 95 HIS A C 1
ATOM 767 O O . HIS A 1 95 ? -28.155 -4.510 18.332 1.00 66.19 95 HIS A O 1
ATOM 773 N N . ASP A 1 96 ? -27.105 -2.613 17.755 1.00 65.56 96 ASP A N 1
ATOM 774 C CA . ASP A 1 96 ? -27.527 -1.878 18.956 1.00 65.56 96 ASP A CA 1
ATOM 775 C C . ASP A 1 96 ? -29.049 -1.640 19.014 1.00 65.56 96 ASP A C 1
ATOM 777 O O . ASP A 1 96 ? -29.614 -1.471 20.092 1.00 65.56 96 ASP A O 1
ATOM 781 N N . ASN A 1 97 ? -29.741 -1.680 17.869 1.00 60.19 97 ASN A N 1
ATOM 782 C CA . ASN A 1 97 ? -31.193 -1.495 17.793 1.00 60.19 97 ASN A CA 1
ATOM 783 C C . ASN A 1 97 ? -32.010 -2.789 17.989 1.00 60.19 97 ASN A C 1
ATOM 785 O O . ASN A 1 97 ? -33.232 -2.715 18.101 1.00 60.19 97 ASN A O 1
ATOM 789 N N . GLU A 1 98 ? -31.379 -3.969 18.045 1.00 60.22 98 GLU A N 1
ATOM 790 C CA . GLU A 1 98 ? -32.078 -5.258 18.213 1.00 60.22 98 GLU A CA 1
ATOM 791 C C . GLU A 1 98 ? -32.099 -5.777 19.667 1.00 60.22 98 GLU A C 1
ATOM 793 O O . GLU A 1 98 ? -32.566 -6.888 19.922 1.00 60.22 98 GLU A O 1
ATOM 798 N N . HIS A 1 99 ? -31.623 -4.997 20.644 1.00 55.75 99 HIS A N 1
ATOM 799 C CA . HIS A 1 99 ? -31.576 -5.391 22.064 1.00 55.75 99 HIS A CA 1
ATOM 800 C C . HIS A 1 99 ? -32.585 -4.688 22.985 1.00 55.75 99 HIS A C 1
ATOM 802 O O . HIS A 1 99 ? -32.474 -4.812 24.202 1.00 55.75 99 HIS A O 1
ATOM 808 N N . ASP A 1 100 ? -33.592 -4.013 22.421 1.00 53.25 100 ASP A N 1
ATOM 809 C CA . ASP A 1 100 ? -34.578 -3.229 23.187 1.00 53.25 100 ASP A CA 1
ATOM 810 C C . ASP A 1 100 ? -36.032 -3.756 23.083 1.00 53.25 100 ASP A C 1
ATOM 812 O O . ASP A 1 100 ? -36.989 -2.991 23.202 1.00 53.25 100 ASP A O 1
ATOM 816 N N . TYR A 1 101 ? -36.218 -5.068 22.869 1.00 44.66 101 TYR A N 1
ATOM 817 C CA . TYR A 1 101 ? -37.533 -5.742 22.895 1.00 44.66 101 TYR A CA 1
ATOM 818 C C . TYR A 1 101 ? -37.563 -6.981 23.793 1.00 44.66 101 TYR A C 1
ATOM 820 O O . TYR A 1 101 ? -36.609 -7.789 23.736 1.00 44.66 101 TYR A O 1
#

pLDDT: mean 79.11, std 16.62, range [36.59, 94.81]

Foldseek 3Di:
DVVLQWDWDADPVRQIKTWHAPDPDPDQIKIWHWDQDPVRHIDIDIDGRHDDDPPDPDDDDDPGPDDPVRVVSVVSVVVVVVVVVVVVVVVVVVVVVVPPD

Radius of gyration: 17.82 Å; chains: 1; bounding box: 62×25×39 Å

Sequence (101 aa):
MRRAGYGELRNRQGQISYAARIGNGPFPRFHAYVQDTEDGGIEINLHLDQKEHNLGEGAAHAGEYEGPLLIQEMERLLRWIAYIQQENEKIENLHDNEHDY

Organism: NCBI:txid1975033